Protein AF-A0A0L0M644-F1 (afdb_monomer_lite)

pLDDT: mean 84.22, std 9.42, range [43.44, 95.06]

Sequence (174 aa):
MQLNINRVFIFMMTLAATGALLSVLMNLPVPVVLAAELLPLCLYFSVLYRAGANGLSHTAIDSVYYFGFIVTILSLAGSVMRVWLFGIEKDMSGLIAQFGVGLLATGLALVFRLVLTARVESLNAKDLSEMIAEYVQRIDGIVSKVEASAASFEGLSQSLQERTRAVVESTFEE

Radius of gyration: 34.38 Å; chains: 1; bounding box: 81×25×100 Å

Secondary structure (DSSP, 8-state):
----HHHHHHHHHHHHHHHHHHHHHTT--HHHHHHHHHHHHHHHHHHHHHHGGG---HHHHHHHHHHHHHHHHHHHHHHHHHHHHH-TTT-HHHHHHHHHHHHHHHHHHHHHHHHHHHHHHHHHHHHHHHHHHHHHHHHHHHHHHHHHHHHHHHHHHHHHHHHHHHHHHHHS--

Foldseek 3Di:
DPPPLVVLLVVLLVQLLVQLVCCLVVVPDLVSNLCSNCVSLVVSLVVLVVVCVVPDDLVSLCSSLVSLQSSLVSLQVSLVSNCVPPNCVRCVVVNVSSNVSSVVSNVVSVVSSVVSVVSNVVSVVVVVVVVVVVVVVVVVVVVVVVVVVVVVVVVVVVVVVVVVVVVVVVVVVD

Structure (mmCIF, N/CA/C/O backbone):
data_AF-A0A0L0M644-F1
#
_entry.id   AF-A0A0L0M644-F1
#
loop_
_atom_site.group_PDB
_atom_site.id
_atom_site.type_symbol
_atom_site.label_atom_id
_atom_site.label_alt_id
_atom_site.label_comp_id
_atom_site.label_asym_id
_atom_site.label_entity_id
_atom_site.label_seq_id
_atom_site.pdbx_PDB_ins_code
_atom_site.Cartn_x
_atom_site.Cartn_y
_atom_site.Cartn_z
_atom_site.occupancy
_atom_site.B_iso_or_equiv
_atom_site.auth_seq_id
_atom_site.auth_comp_id
_atom_site.auth_asym_id
_atom_site.auth_atom_id
_atom_site.pdbx_PDB_model_num
ATOM 1 N N . MET A 1 1 ? -21.190 -9.530 1.998 1.00 43.44 1 MET A N 1
ATOM 2 C CA . MET A 1 1 ? -20.174 -10.297 1.243 1.00 43.44 1 MET A CA 1
ATOM 3 C C . MET A 1 1 ? -18.851 -10.143 1.979 1.00 43.44 1 MET A C 1
ATOM 5 O O . MET A 1 1 ? -18.306 -9.049 1.973 1.00 43.44 1 MET A O 1
ATOM 9 N N . GLN A 1 2 ? -18.398 -11.164 2.718 1.00 53.62 2 GLN A N 1
ATOM 10 C CA . GLN A 1 2 ? -17.113 -11.096 3.428 1.00 53.62 2 GLN A CA 1
ATOM 11 C C . GLN A 1 2 ? -15.994 -11.034 2.384 1.00 53.62 2 GLN A C 1
ATOM 13 O O . GLN A 1 2 ? -15.785 -11.982 1.626 1.00 53.62 2 GLN A O 1
ATOM 18 N N . LEU A 1 3 ? -15.339 -9.879 2.275 1.00 66.06 3 LEU A N 1
ATOM 19 C CA . LEU A 1 3 ? -14.258 -9.676 1.322 1.00 66.06 3 LEU A CA 1
ATOM 20 C C . LEU A 1 3 ? -13.064 -10.525 1.774 1.00 66.06 3 LEU A C 1
ATOM 22 O O . LEU A 1 3 ? -12.509 -10.304 2.847 1.00 66.06 3 LEU A O 1
ATOM 26 N N . ASN A 1 4 ? -12.682 -11.523 0.979 1.00 84.44 4 ASN A N 1
ATOM 27 C CA . ASN A 1 4 ? -11.540 -12.372 1.302 1.00 84.44 4 ASN A CA 1
ATOM 28 C C . ASN A 1 4 ? -10.241 -11.591 1.037 1.00 84.44 4 ASN A C 1
ATOM 30 O O . ASN A 1 4 ? -9.800 -11.492 -0.109 1.00 84.44 4 ASN A O 1
ATOM 34 N N . ILE A 1 5 ? -9.654 -11.031 2.100 1.00 84.50 5 ILE A N 1
ATOM 35 C CA . ILE A 1 5 ? -8.454 -10.180 2.044 1.00 84.50 5 ILE A CA 1
ATOM 36 C C . ILE A 1 5 ? -7.305 -10.883 1.310 1.00 84.50 5 ILE A C 1
ATOM 38 O O . ILE A 1 5 ? -6.658 -10.264 0.472 1.00 84.50 5 ILE A O 1
ATOM 42 N N . ASN A 1 6 ? -7.117 -12.189 1.527 1.00 87.25 6 ASN A N 1
ATOM 43 C CA . ASN A 1 6 ? -6.053 -12.955 0.873 1.00 87.25 6 ASN A CA 1
ATOM 44 C C . ASN A 1 6 ? -6.233 -13.002 -0.650 1.00 87.25 6 ASN A C 1
ATOM 46 O O . ASN A 1 6 ? -5.266 -12.852 -1.393 1.00 87.25 6 ASN A O 1
ATOM 50 N N . ARG A 1 7 ? -7.471 -13.167 -1.137 1.00 89.19 7 ARG A N 1
ATOM 51 C CA . ARG A 1 7 ? -7.751 -13.130 -2.583 1.00 89.19 7 ARG A CA 1
ATOM 52 C C . ARG A 1 7 ? -7.489 -11.749 -3.174 1.00 89.19 7 ARG A C 1
ATOM 54 O O . ARG A 1 7 ? -6.927 -11.663 -4.260 1.00 89.19 7 ARG A O 1
ATOM 61 N N . VAL A 1 8 ? -7.874 -10.687 -2.464 1.00 91.31 8 VAL A N 1
ATOM 62 C CA . VAL A 1 8 ? -7.634 -9.308 -2.914 1.00 91.31 8 VAL A CA 1
ATOM 63 C C . VAL A 1 8 ? -6.137 -9.004 -2.950 1.00 91.31 8 VAL A C 1
ATOM 65 O O . VAL A 1 8 ? -5.668 -8.448 -3.937 1.00 91.31 8 VAL A O 1
ATOM 68 N N . PHE A 1 9 ? -5.388 -9.412 -1.923 1.00 92.06 9 PHE A N 1
ATOM 69 C CA . PHE A 1 9 ? -3.934 -9.272 -1.873 1.00 92.06 9 PHE A CA 1
ATOM 70 C C . PHE A 1 9 ? -3.272 -9.930 -3.084 1.00 92.06 9 PHE A C 1
ATOM 72 O O . PHE A 1 9 ? -2.561 -9.259 -3.828 1.00 92.06 9 PHE A O 1
ATOM 79 N N . ILE A 1 10 ? -3.556 -11.218 -3.320 1.00 93.31 10 ILE A N 1
ATOM 80 C CA . ILE A 1 10 ? -2.962 -11.972 -4.431 1.00 93.31 10 ILE A CA 1
ATOM 81 C C . ILE A 1 10 ? -3.308 -11.311 -5.764 1.00 93.31 10 ILE A C 1
ATOM 83 O O . ILE A 1 10 ? -2.418 -11.120 -6.583 1.00 93.31 10 ILE A O 1
ATOM 87 N N . PHE A 1 11 ? -4.571 -10.927 -5.967 1.00 94.75 11 PHE A N 1
ATOM 88 C CA . PHE A 1 11 ? -5.017 -10.286 -7.203 1.00 94.75 11 PHE A CA 1
ATOM 89 C C . PHE A 1 11 ? -4.323 -8.941 -7.461 1.00 94.75 11 PHE A C 1
ATOM 91 O O . PHE A 1 11 ? -3.871 -8.677 -8.571 1.00 94.75 11 PHE A O 1
ATOM 98 N N . MET A 1 12 ? -4.215 -8.084 -6.444 1.00 94.44 12 MET A N 1
ATOM 99 C CA . MET A 1 12 ? -3.559 -6.782 -6.588 1.00 94.44 12 MET A CA 1
ATOM 100 C C . MET A 1 12 ? -2.046 -6.936 -6.783 1.00 94.44 12 MET A C 1
ATOM 102 O O . MET A 1 12 ? -1.451 -6.209 -7.575 1.00 94.44 12 MET A O 1
ATOM 106 N N . MET A 1 13 ? -1.424 -7.904 -6.106 1.00 94.00 13 MET A N 1
ATOM 107 C CA . MET A 1 13 ? 0.002 -8.199 -6.242 1.00 94.00 13 MET A CA 1
ATOM 108 C C . MET A 1 13 ? 0.328 -8.746 -7.634 1.00 94.00 13 MET A C 1
ATOM 110 O O . MET A 1 13 ? 1.291 -8.298 -8.253 1.00 94.00 13 MET A O 1
ATOM 114 N N . THR A 1 14 ? -0.471 -9.679 -8.161 1.00 94.19 14 THR A N 1
ATOM 115 C CA . THR A 1 14 ? -0.275 -10.175 -9.530 1.00 94.19 14 THR A CA 1
ATOM 116 C C . THR A 1 14 ? -0.496 -9.069 -10.550 1.00 94.19 14 THR A C 1
ATOM 118 O O . THR A 1 14 ? 0.299 -8.960 -11.479 1.00 94.19 14 THR A O 1
ATOM 121 N N . LEU A 1 15 ? -1.491 -8.199 -10.347 1.00 94.88 15 LEU A N 1
ATOM 122 C CA . LEU A 1 15 ? -1.704 -7.025 -11.192 1.00 94.88 15 LEU A CA 1
ATOM 123 C C . LEU A 1 15 ? -0.465 -6.114 -11.209 1.00 94.88 15 LEU A C 1
ATOM 125 O O . LEU A 1 15 ? 0.030 -5.801 -12.290 1.00 94.88 15 LEU A O 1
ATOM 129 N N . ALA A 1 16 ? 0.087 -5.767 -10.042 1.00 94.12 16 ALA A N 1
ATOM 130 C CA . ALA A 1 16 ? 1.315 -4.972 -9.942 1.00 94.12 16 ALA A CA 1
ATOM 131 C C . ALA A 1 16 ? 2.508 -5.655 -10.627 1.00 94.12 16 ALA A C 1
ATOM 133 O O . ALA A 1 16 ? 3.237 -5.012 -11.377 1.00 94.12 16 ALA A O 1
ATOM 134 N N . ALA A 1 17 ? 2.680 -6.966 -10.433 1.00 94.06 17 ALA A N 1
ATOM 135 C CA . ALA A 1 17 ? 3.770 -7.722 -11.045 1.00 94.06 17 ALA A CA 1
ATOM 136 C C . ALA A 1 17 ? 3.662 -7.785 -12.573 1.00 94.06 17 ALA A C 1
ATOM 138 O O . ALA A 1 17 ? 4.651 -7.583 -13.276 1.00 94.06 17 ALA A O 1
ATOM 139 N N . THR A 1 18 ? 2.457 -8.014 -13.102 1.00 93.94 18 THR A N 1
ATOM 140 C CA . THR A 1 18 ? 2.219 -7.957 -14.550 1.00 93.94 18 THR A CA 1
ATOM 141 C C . THR A 1 18 ? 2.422 -6.551 -15.107 1.00 93.94 18 THR A C 1
ATOM 143 O O . THR A 1 18 ? 2.997 -6.410 -16.184 1.00 93.94 18 THR A O 1
ATOM 146 N N . GLY A 1 19 ? 2.021 -5.520 -14.357 1.00 91.75 19 GLY A N 1
ATOM 147 C CA . GLY A 1 19 ? 2.257 -4.120 -14.693 1.00 91.75 19 GLY A CA 1
ATOM 148 C C . GLY A 1 19 ? 3.745 -3.793 -14.788 1.00 91.75 19 GLY A C 1
ATOM 149 O O . GLY A 1 19 ? 4.170 -3.260 -15.807 1.00 91.75 19 GLY A O 1
ATOM 150 N N . ALA A 1 20 ? 4.537 -4.184 -13.786 1.00 90.19 20 ALA A N 1
ATOM 151 C CA . ALA A 1 20 ? 5.991 -4.013 -13.772 1.00 90.19 20 ALA A CA 1
ATOM 152 C C . ALA A 1 20 ? 6.671 -4.734 -14.948 1.00 90.19 20 ALA A C 1
ATOM 154 O O . ALA A 1 20 ? 7.536 -4.182 -15.620 1.00 90.19 20 ALA A O 1
ATOM 155 N N . LEU A 1 21 ? 6.256 -5.967 -15.252 1.00 92.25 21 LEU A N 1
ATOM 156 C CA . LEU A 1 21 ? 6.839 -6.711 -16.367 1.00 92.25 21 LEU A CA 1
ATOM 157 C C . LEU A 1 21 ? 6.508 -6.061 -17.722 1.00 92.25 21 LEU A C 1
ATOM 159 O O . LEU A 1 21 ? 7.395 -5.880 -18.556 1.00 92.25 21 LEU A O 1
ATOM 163 N N . LEU A 1 22 ? 5.248 -5.677 -17.944 1.00 92.31 22 LEU A N 1
ATOM 164 C CA . LEU A 1 22 ? 4.828 -4.992 -19.172 1.00 92.31 22 LEU A CA 1
ATOM 165 C C . LEU A 1 22 ? 5.490 -3.620 -19.320 1.00 92.31 22 LEU A C 1
ATOM 167 O O . LEU A 1 22 ? 5.851 -3.237 -20.434 1.00 92.31 22 LEU A O 1
ATOM 171 N N . SER A 1 23 ? 5.679 -2.897 -18.213 1.00 89.44 23 SER A N 1
ATOM 172 C CA . SER A 1 23 ? 6.305 -1.574 -18.212 1.00 89.44 23 SE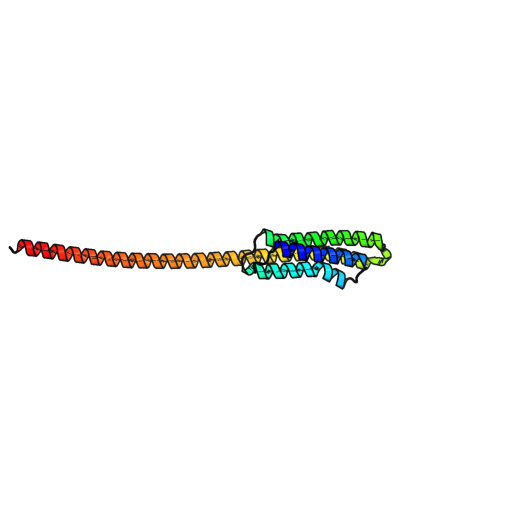R A CA 1
ATOM 173 C C . SER A 1 23 ? 7.747 -1.625 -18.718 1.00 89.44 23 SER A C 1
ATOM 175 O O . SER A 1 23 ? 8.169 -0.737 -19.465 1.00 89.44 23 SER A O 1
ATOM 177 N N . VAL A 1 24 ? 8.472 -2.693 -18.374 1.00 89.81 24 VAL A N 1
ATOM 178 C CA . VAL A 1 24 ? 9.829 -2.975 -18.848 1.00 89.81 24 VAL A CA 1
ATOM 179 C C . VAL A 1 24 ? 9.818 -3.441 -20.303 1.00 89.81 24 VAL A C 1
ATOM 181 O O . VAL A 1 24 ? 10.519 -2.858 -21.126 1.00 89.81 24 VAL A O 1
ATOM 184 N N . LEU A 1 25 ? 9.007 -4.447 -20.648 1.00 90.69 25 LEU A N 1
ATOM 185 C CA . LEU A 1 25 ? 9.005 -5.045 -21.992 1.00 90.69 25 LEU A CA 1
ATOM 186 C C . LEU A 1 25 ? 8.602 -4.057 -23.094 1.00 90.69 25 LEU A C 1
ATOM 188 O O . LEU A 1 25 ? 9.152 -4.101 -24.191 1.00 90.69 25 LEU A O 1
ATOM 192 N N . MET A 1 26 ? 7.647 -3.171 -22.811 1.00 90.88 26 MET A N 1
ATOM 193 C CA . MET A 1 26 ? 7.139 -2.198 -23.783 1.00 90.88 26 MET A CA 1
ATOM 194 C C . MET A 1 26 ? 7.854 -0.843 -23.721 1.00 90.88 26 MET A C 1
ATOM 196 O O . MET A 1 26 ? 7.481 0.061 -24.465 1.00 90.88 26 MET A O 1
ATOM 200 N N . ASN A 1 27 ? 8.845 -0.686 -22.836 1.00 87.75 27 ASN A N 1
ATOM 201 C CA . ASN A 1 27 ? 9.509 0.586 -22.549 1.00 87.75 27 ASN A CA 1
ATOM 202 C C . ASN A 1 27 ? 8.511 1.743 -22.327 1.00 87.75 27 ASN A C 1
ATOM 204 O O . ASN A 1 27 ? 8.535 2.769 -23.011 1.00 87.75 27 ASN A O 1
ATOM 208 N N . LEU A 1 28 ? 7.581 1.551 -21.388 1.00 88.06 28 LEU A N 1
ATOM 209 C CA . LEU A 1 28 ? 6.535 2.538 -21.116 1.00 88.06 28 LEU A CA 1
ATOM 210 C C . LEU A 1 28 ? 7.118 3.833 -20.518 1.00 88.06 28 LEU A C 1
ATOM 212 O O . LEU A 1 28 ? 8.131 3.783 -19.812 1.00 88.06 28 LEU A O 1
ATOM 216 N N . PRO A 1 29 ? 6.470 4.992 -20.754 1.00 89.00 29 PRO A N 1
ATOM 217 C CA . PRO A 1 29 ? 6.914 6.265 -20.201 1.00 89.00 29 PRO A CA 1
ATOM 218 C C . PRO A 1 29 ? 6.771 6.295 -18.673 1.00 89.00 29 PRO A C 1
ATOM 220 O O . PRO A 1 29 ? 5.855 5.702 -18.101 1.00 89.00 29 PRO A O 1
ATOM 223 N N . VAL A 1 30 ? 7.645 7.062 -18.017 1.00 86.38 30 VAL A N 1
ATOM 224 C CA . VAL A 1 30 ? 7.794 7.135 -16.549 1.00 86.38 30 VAL A CA 1
ATOM 225 C C . VAL A 1 30 ? 6.474 7.262 -15.765 1.00 86.38 30 VAL A C 1
ATOM 227 O O . VAL A 1 30 ? 6.293 6.503 -14.810 1.00 86.38 30 VAL A O 1
ATOM 230 N N . PRO A 1 31 ? 5.513 8.136 -16.136 1.00 87.56 31 PRO A N 1
ATOM 231 C CA . PRO A 1 31 ? 4.260 8.257 -15.385 1.00 87.56 31 PRO A CA 1
ATOM 232 C C . PRO A 1 31 ? 3.424 6.971 -15.394 1.00 87.56 31 PRO A C 1
ATOM 234 O O . PRO A 1 31 ? 2.733 6.670 -14.422 1.00 87.56 31 PRO A O 1
ATOM 237 N N . VAL A 1 32 ? 3.500 6.200 -16.482 1.00 89.81 32 VAL A N 1
ATOM 238 C CA . VAL A 1 32 ? 2.765 4.940 -16.636 1.00 89.81 32 VAL A CA 1
ATOM 239 C C . VAL A 1 32 ? 3.410 3.835 -15.805 1.00 89.81 32 VAL A C 1
ATOM 241 O O . VAL A 1 32 ? 2.685 3.070 -15.181 1.00 89.81 32 VAL A O 1
ATOM 244 N N . VAL A 1 33 ? 4.746 3.792 -15.726 1.00 88.06 33 VAL A N 1
ATOM 245 C CA . VAL A 1 33 ? 5.487 2.869 -14.843 1.00 88.06 33 VAL A CA 1
ATOM 246 C C . VAL A 1 33 ? 5.082 3.092 -13.381 1.00 88.06 33 VAL A C 1
ATOM 248 O O . VAL A 1 33 ? 4.652 2.164 -12.699 1.00 88.06 33 VAL A O 1
ATOM 251 N N . LEU A 1 34 ? 5.126 4.352 -12.929 1.00 88.06 34 LEU A N 1
ATOM 252 C CA . LEU A 1 34 ? 4.705 4.756 -11.583 1.00 88.06 34 LEU A CA 1
ATOM 253 C C . LEU A 1 34 ? 3.275 4.312 -11.276 1.00 88.06 34 LEU A C 1
ATOM 255 O O . LEU A 1 34 ? 3.019 3.721 -10.228 1.00 88.06 34 LEU A O 1
ATOM 259 N N . ALA A 1 35 ? 2.341 4.582 -12.188 1.00 90.50 35 ALA A N 1
ATOM 260 C CA . ALA A 1 35 ? 0.949 4.201 -12.005 1.00 90.50 35 ALA A CA 1
ATOM 261 C C . ALA A 1 35 ? 0.770 2.675 -11.983 1.00 90.50 35 ALA A C 1
ATOM 263 O O . ALA A 1 35 ? 0.089 2.164 -11.101 1.00 90.50 35 ALA A O 1
ATOM 264 N N . ALA A 1 36 ? 1.386 1.938 -12.908 1.00 90.88 36 ALA A N 1
ATOM 265 C CA . ALA A 1 36 ? 1.217 0.490 -13.019 1.00 90.88 36 ALA A CA 1
ATOM 266 C C . ALA A 1 36 ? 1.660 -0.263 -11.753 1.00 90.88 36 ALA A C 1
ATOM 268 O O . ALA A 1 36 ? 1.041 -1.260 -11.381 1.00 90.88 36 ALA A O 1
ATOM 269 N N . GLU A 1 37 ? 2.694 0.231 -11.072 1.00 89.12 37 GLU A N 1
ATOM 270 C CA . GLU A 1 37 ? 3.288 -0.435 -9.909 1.00 89.12 37 GLU A CA 1
ATOM 271 C C . GLU A 1 37 ? 2.738 0.079 -8.572 1.00 89.12 37 GLU A C 1
ATOM 273 O O . GLU A 1 37 ? 2.494 -0.713 -7.660 1.00 89.12 37 GLU A O 1
ATOM 278 N N . LEU A 1 38 ? 2.482 1.388 -8.446 1.00 91.62 38 LEU A N 1
ATOM 279 C CA . LEU A 1 38 ? 2.009 1.985 -7.191 1.00 91.62 38 LEU A CA 1
ATOM 280 C C . LEU A 1 38 ? 0.483 1.991 -7.056 1.00 91.62 38 LEU A C 1
ATOM 282 O O . LEU A 1 38 ? -0.029 1.911 -5.938 1.00 91.62 38 LEU A O 1
ATOM 286 N N . LEU A 1 39 ? -0.272 2.076 -8.158 1.00 94.31 39 LEU A N 1
ATOM 287 C CA . LEU A 1 39 ? -1.736 2.132 -8.096 1.00 94.31 39 LEU A CA 1
ATOM 288 C C . LEU A 1 39 ? -2.337 0.886 -7.421 1.00 94.31 39 LEU A C 1
ATOM 290 O O . LEU A 1 39 ? -3.179 1.070 -6.538 1.00 94.31 39 LEU A O 1
ATOM 294 N N . PRO A 1 40 ? -1.915 -0.359 -7.735 1.00 95.00 40 PRO A N 1
ATOM 295 C CA . PRO A 1 40 ? -2.451 -1.539 -7.057 1.00 95.00 40 PRO A CA 1
ATOM 296 C C . PRO A 1 40 ? -2.177 -1.526 -5.547 1.00 95.00 40 PRO A C 1
ATOM 298 O O . PRO A 1 40 ? -3.057 -1.897 -4.772 1.00 95.00 40 PRO A O 1
ATOM 301 N N . LEU A 1 41 ? -1.010 -1.029 -5.118 1.00 93.81 41 LEU A N 1
ATOM 302 C CA . LEU A 1 41 ? -0.669 -0.862 -3.701 1.00 93.81 41 LEU A CA 1
ATOM 303 C C . LEU A 1 41 ? -1.601 0.153 -3.016 1.00 93.81 41 LEU A C 1
ATOM 305 O O . LEU A 1 41 ? -2.150 -0.129 -1.951 1.00 93.81 41 LEU A O 1
ATOM 309 N N . CYS A 1 42 ? -1.832 1.313 -3.636 1.00 94.56 42 CYS A N 1
ATOM 310 C CA . CYS A 1 42 ? -2.733 2.346 -3.112 1.00 94.56 42 CYS A CA 1
ATOM 311 C C . CYS A 1 42 ? -4.198 1.879 -3.053 1.00 94.56 42 CYS A C 1
ATOM 313 O O . CYS A 1 42 ? -4.915 2.166 -2.087 1.00 94.56 42 CYS A O 1
ATOM 315 N N . LEU A 1 43 ? -4.654 1.136 -4.065 1.00 95.06 43 LEU A N 1
ATOM 316 C CA . LEU A 1 43 ? -5.988 0.534 -4.085 1.00 95.06 43 LEU A CA 1
ATOM 317 C C . LEU A 1 43 ? -6.123 -0.532 -2.998 1.00 95.06 43 LEU A C 1
ATOM 319 O O . LEU A 1 43 ? -7.121 -0.544 -2.277 1.00 95.06 43 LEU A O 1
ATOM 323 N N . TYR A 1 44 ? -5.107 -1.379 -2.831 1.00 94.50 44 TYR A N 1
ATOM 324 C CA . TYR A 1 44 ? -5.075 -2.381 -1.775 1.00 94.50 44 TYR A CA 1
ATOM 325 C C . TYR A 1 44 ? -5.136 -1.739 -0.383 1.00 94.50 44 TYR A C 1
ATOM 327 O O . TYR A 1 44 ? -5.986 -2.114 0.428 1.00 94.50 44 TYR A O 1
ATOM 335 N N . PHE A 1 45 ? -4.336 -0.697 -0.135 1.00 94.25 45 PHE A N 1
ATOM 336 C CA . PHE A 1 45 ? -4.422 0.096 1.092 1.00 94.25 45 PHE A CA 1
ATOM 337 C C . PHE A 1 45 ? -5.819 0.684 1.296 1.00 94.25 45 PHE A C 1
ATOM 339 O O . PHE A 1 45 ? -6.360 0.587 2.391 1.00 94.25 45 PHE A O 1
ATOM 346 N N . SER A 1 46 ? -6.446 1.236 0.256 1.00 92.81 46 SER A N 1
ATOM 347 C CA . SER A 1 46 ? -7.796 1.808 0.355 1.00 92.81 46 SER A CA 1
ATOM 348 C C . SER A 1 46 ? -8.847 0.761 0.739 1.00 92.81 46 SER A C 1
ATOM 350 O O . SER A 1 46 ? -9.752 1.045 1.528 1.00 92.81 46 SER A O 1
ATOM 352 N N . VAL A 1 47 ? -8.720 -0.464 0.216 1.00 92.38 47 VAL A N 1
ATOM 353 C CA . VAL A 1 47 ? -9.574 -1.598 0.593 1.00 92.38 47 VAL A CA 1
ATOM 354 C C . VAL A 1 47 ? -9.362 -1.969 2.059 1.00 92.38 47 VAL A C 1
ATOM 356 O O . VAL A 1 47 ? -10.345 -2.067 2.793 1.00 92.38 47 VAL A O 1
ATOM 359 N N . LEU A 1 48 ? -8.111 -2.115 2.509 1.00 90.62 48 LEU A N 1
ATOM 360 C CA . LEU A 1 48 ? -7.800 -2.411 3.913 1.00 90.62 48 LEU A CA 1
ATOM 361 C C . LEU A 1 48 ? -8.245 -1.289 4.850 1.00 90.62 48 LEU A C 1
ATOM 363 O O . LEU A 1 48 ? -8.796 -1.554 5.911 1.00 90.62 48 LEU A O 1
ATOM 367 N N . TYR A 1 49 ? -8.079 -0.034 4.443 1.00 89.69 49 TYR A N 1
ATOM 368 C CA . TYR A 1 49 ? -8.516 1.122 5.210 1.00 89.69 49 TYR A CA 1
ATOM 369 C C . TYR A 1 49 ? -10.037 1.107 5.383 1.00 89.69 49 TYR A C 1
ATOM 371 O O . TYR A 1 49 ? -10.538 1.324 6.481 1.00 89.69 49 TYR A O 1
ATOM 379 N N . ARG A 1 50 ? -10.814 0.794 4.343 1.00 87.00 50 ARG A N 1
ATOM 380 C CA . ARG A 1 50 ? -12.274 0.648 4.486 1.00 87.00 50 ARG A CA 1
ATOM 381 C C . ARG A 1 50 ? -12.654 -0.565 5.335 1.00 87.00 50 ARG A C 1
ATOM 383 O O . ARG A 1 50 ? -13.537 -0.452 6.177 1.00 87.00 50 ARG A O 1
ATOM 390 N N . ALA A 1 51 ? -11.970 -1.692 5.148 1.00 84.06 51 ALA A N 1
ATOM 391 C CA . ALA A 1 51 ? -12.214 -2.915 5.909 1.00 84.06 51 ALA A CA 1
ATOM 392 C C . ALA A 1 51 ? -11.843 -2.780 7.397 1.00 84.06 51 ALA A C 1
ATOM 394 O O . ALA A 1 51 ? -12.487 -3.399 8.239 1.00 84.06 51 ALA A O 1
ATOM 395 N N . GLY A 1 52 ? -10.866 -1.932 7.730 1.00 73.38 52 GLY A N 1
ATOM 396 C CA . GLY A 1 52 ? -10.373 -1.721 9.093 1.00 73.38 52 GLY A CA 1
ATOM 397 C C . GLY A 1 52 ? -11.396 -1.131 10.053 1.00 73.38 52 GLY A C 1
ATOM 398 O O . GLY A 1 52 ? -11.191 -1.216 11.255 1.00 73.38 52 GLY A O 1
ATOM 399 N N . ALA A 1 53 ? -12.516 -0.597 9.553 1.00 63.94 53 ALA A N 1
ATOM 400 C CA . ALA A 1 53 ? -13.653 -0.214 10.389 1.00 63.94 53 ALA A CA 1
ATOM 401 C C . ALA A 1 53 ? -14.298 -1.407 11.123 1.00 63.94 53 ALA A C 1
ATOM 403 O O . ALA A 1 53 ? -14.941 -1.197 12.140 1.00 63.94 53 ALA A O 1
ATOM 404 N N . ASN A 1 54 ? -14.112 -2.636 10.630 1.00 67.94 54 ASN A N 1
ATOM 405 C CA . ASN A 1 54 ? -14.708 -3.851 11.197 1.00 67.94 54 ASN A CA 1
ATOM 406 C C . ASN A 1 54 ? -13.695 -4.707 11.984 1.00 67.94 54 ASN A C 1
ATOM 408 O O . ASN A 1 54 ? -13.944 -5.891 12.203 1.00 67.94 54 ASN A O 1
ATOM 412 N N . GLY A 1 55 ? -12.539 -4.139 12.347 1.00 70.69 55 GLY A N 1
ATOM 413 C CA . GLY A 1 55 ? -11.417 -4.869 12.941 1.00 70.69 55 GLY A CA 1
ATOM 414 C C . GLY A 1 55 ? -10.561 -5.572 11.882 1.00 70.69 55 GLY A C 1
ATOM 415 O O . GLY A 1 55 ? -11.029 -6.429 11.131 1.00 70.69 55 GLY A O 1
ATOM 416 N N . LEU A 1 56 ? -9.282 -5.201 11.799 1.00 82.31 56 LEU A N 1
ATOM 417 C CA . LEU A 1 56 ? -8.304 -5.833 10.908 1.00 82.31 56 LEU A CA 1
ATOM 418 C C . LEU A 1 56 ? -7.360 -6.720 11.728 1.00 82.31 56 LEU A C 1
ATOM 420 O O . LEU A 1 56 ? -6.912 -6.315 12.797 1.00 82.31 56 LEU A O 1
ATOM 424 N N . SER A 1 57 ? -7.002 -7.900 11.217 1.00 85.50 57 SER A N 1
ATOM 425 C CA . SER A 1 57 ? -5.959 -8.712 11.853 1.00 85.50 57 SER A CA 1
ATOM 426 C C . SER A 1 57 ? -4.574 -8.091 11.646 1.00 85.50 57 SER A C 1
ATOM 428 O O . SER A 1 57 ? -4.313 -7.474 10.610 1.00 85.50 57 SER A O 1
ATOM 430 N N . HIS A 1 58 ? -3.648 -8.315 12.585 1.00 85.44 58 HIS A N 1
ATOM 431 C CA . HIS A 1 58 ? -2.253 -7.872 12.442 1.00 85.44 58 HIS A CA 1
ATOM 432 C C . HIS A 1 58 ? -1.609 -8.388 11.144 1.00 85.44 58 HIS A C 1
ATOM 434 O O . HIS A 1 58 ? -0.941 -7.636 10.441 1.00 85.44 58 HIS A O 1
ATOM 440 N N . THR A 1 59 ? -1.904 -9.632 10.751 1.00 87.56 59 THR A N 1
ATOM 441 C CA . THR A 1 59 ? -1.435 -10.212 9.483 1.00 87.56 59 THR A CA 1
ATOM 442 C C . THR A 1 59 ? -1.939 -9.441 8.261 1.00 87.56 59 THR A C 1
ATOM 444 O O . THR A 1 59 ? -1.195 -9.253 7.300 1.00 87.56 59 THR A O 1
ATOM 447 N N . ALA A 1 60 ? -3.188 -8.964 8.279 1.00 88.75 60 ALA A N 1
ATOM 448 C CA . ALA A 1 60 ? -3.728 -8.154 7.190 1.00 88.75 60 ALA A CA 1
ATOM 449 C C . ALA A 1 60 ? -3.048 -6.778 7.118 1.00 88.75 60 ALA A C 1
ATOM 451 O O . ALA A 1 60 ? -2.779 -6.294 6.021 1.00 88.75 60 ALA A O 1
ATOM 452 N N . ILE A 1 61 ? -2.709 -6.172 8.256 1.00 89.12 61 ILE A N 1
ATOM 453 C CA . ILE A 1 61 ? -1.962 -4.907 8.296 1.00 89.12 61 ILE A CA 1
ATOM 454 C C . ILE A 1 61 ? -0.551 -5.099 7.720 1.00 89.12 61 ILE A C 1
ATOM 456 O O . ILE A 1 61 ? -0.134 -4.361 6.826 1.00 89.12 61 ILE A O 1
ATOM 460 N N . ASP A 1 62 ? 0.155 -6.138 8.167 1.00 91.25 62 ASP A N 1
ATOM 461 C CA . ASP A 1 62 ? 1.518 -6.442 7.721 1.00 91.25 62 ASP A CA 1
ATOM 462 C C . ASP A 1 62 ? 1.582 -6.830 6.239 1.00 91.25 62 ASP A C 1
ATOM 464 O O . ASP A 1 62 ? 2.581 -6.566 5.567 1.00 91.25 62 ASP A O 1
ATOM 468 N N . SER A 1 63 ? 0.497 -7.374 5.682 1.00 93.44 63 SER A N 1
ATOM 469 C CA . SER A 1 63 ? 0.417 -7.691 4.253 1.00 93.44 63 SER A CA 1
ATOM 470 C C . SER A 1 63 ? 0.656 -6.477 3.347 1.00 93.44 63 SER A C 1
ATOM 472 O O . SER A 1 63 ? 1.239 -6.634 2.277 1.00 93.44 63 SER A O 1
ATOM 474 N N . VAL A 1 64 ? 0.283 -5.258 3.768 1.00 93.94 64 VAL A N 1
ATOM 475 C CA . VAL A 1 64 ? 0.525 -4.036 2.977 1.00 93.94 64 VAL A CA 1
ATOM 476 C C . VAL A 1 64 ? 2.023 -3.731 2.876 1.00 93.94 64 VAL A C 1
ATOM 478 O O . VAL A 1 64 ? 2.499 -3.293 1.832 1.00 93.94 64 VAL A O 1
ATOM 481 N N . TYR A 1 65 ? 2.774 -4.020 3.942 1.00 92.25 65 TYR A N 1
ATOM 482 C CA . TYR A 1 65 ? 4.224 -3.866 3.979 1.00 92.25 65 TYR A CA 1
ATOM 483 C C . TYR A 1 65 ? 4.911 -4.887 3.073 1.00 92.25 65 TYR A C 1
ATOM 485 O O . TYR A 1 65 ? 5.750 -4.513 2.251 1.00 92.25 65 TYR A O 1
ATOM 493 N N . TYR A 1 66 ? 4.502 -6.156 3.161 1.00 93.50 66 TYR A N 1
ATOM 494 C CA . TYR A 1 66 ? 5.017 -7.197 2.273 1.00 93.50 66 TYR A CA 1
ATOM 495 C C . TYR A 1 66 ? 4.715 -6.899 0.803 1.00 93.50 66 TYR A C 1
ATOM 497 O O . TYR A 1 66 ? 5.572 -7.130 -0.046 1.00 93.50 66 TYR A O 1
ATOM 505 N N . PHE A 1 67 ? 3.548 -6.323 0.502 1.00 94.88 67 PHE A N 1
ATOM 506 C CA . PHE A 1 67 ? 3.219 -5.865 -0.846 1.00 94.88 67 PHE A CA 1
ATOM 507 C C . PHE A 1 67 ? 4.260 -4.864 -1.354 1.00 94.88 67 PHE A C 1
ATOM 509 O O . PHE A 1 67 ? 4.861 -5.085 -2.405 1.00 94.88 67 PHE A O 1
ATOM 516 N N . GLY A 1 68 ? 4.486 -3.771 -0.617 1.00 90.94 68 GLY A N 1
ATOM 517 C CA . GLY A 1 68 ? 5.438 -2.738 -1.026 1.00 90.94 68 GLY A CA 1
ATOM 518 C C . GLY A 1 68 ? 6.844 -3.290 -1.214 1.00 90.94 68 GLY A C 1
ATOM 519 O O . GLY A 1 68 ? 7.492 -2.978 -2.204 1.00 90.94 68 GLY A O 1
ATOM 520 N N . PHE A 1 69 ? 7.282 -4.178 -0.320 1.00 92.19 69 PHE A N 1
ATOM 521 C CA . PHE A 1 69 ? 8.576 -4.846 -0.435 1.00 92.19 69 PHE A CA 1
ATOM 522 C C . PHE A 1 69 ? 8.705 -5.692 -1.713 1.00 92.19 69 PHE A C 1
ATOM 524 O O . PHE A 1 69 ? 9.732 -5.639 -2.389 1.00 92.19 69 PHE A O 1
ATOM 531 N N . ILE A 1 70 ? 7.661 -6.439 -2.083 1.00 94.50 70 ILE A N 1
ATOM 532 C CA . ILE A 1 70 ? 7.640 -7.221 -3.327 1.00 94.50 70 ILE A CA 1
ATOM 533 C C . ILE A 1 70 ? 7.723 -6.299 -4.546 1.00 94.50 70 ILE A C 1
ATOM 535 O O . ILE A 1 70 ? 8.517 -6.568 -5.446 1.00 94.50 70 ILE A O 1
ATOM 539 N N . VAL A 1 71 ? 6.963 -5.198 -4.568 1.00 91.75 71 VAL A N 1
ATOM 540 C CA . VAL A 1 71 ? 7.039 -4.203 -5.654 1.00 91.75 71 VAL A CA 1
ATOM 541 C C . VAL A 1 71 ? 8.460 -3.658 -5.788 1.00 91.75 71 VAL A C 1
ATOM 543 O O . VAL A 1 71 ? 8.971 -3.549 -6.894 1.00 91.75 71 VAL A O 1
ATOM 546 N N . THR A 1 72 ? 9.156 -3.409 -4.683 1.00 93.62 72 THR A N 1
ATOM 547 C CA . THR A 1 72 ? 10.556 -2.960 -4.697 1.00 93.62 72 THR A CA 1
ATOM 548 C C . THR A 1 72 ? 11.500 -3.976 -5.312 1.00 93.62 72 THR A C 1
ATOM 550 O O . THR A 1 72 ? 12.338 -3.606 -6.133 1.00 93.62 72 THR A O 1
ATOM 553 N N . ILE A 1 73 ? 11.364 -5.254 -4.950 1.00 93.38 73 ILE A N 1
ATOM 554 C CA . ILE A 1 73 ? 12.159 -6.334 -5.548 1.00 93.38 73 ILE A CA 1
ATOM 555 C C . ILE A 1 73 ? 11.894 -6.414 -7.052 1.00 93.38 73 ILE A C 1
ATOM 557 O O . ILE A 1 73 ? 12.838 -6.487 -7.838 1.00 93.38 73 ILE A O 1
ATOM 561 N N . LEU A 1 74 ? 10.623 -6.371 -7.454 1.00 92.81 74 LEU A N 1
ATOM 562 C CA . LEU A 1 74 ? 10.230 -6.395 -8.860 1.00 92.81 74 LEU A CA 1
ATOM 563 C C . LEU A 1 74 ? 10.788 -5.193 -9.613 1.00 92.81 74 LEU A C 1
ATOM 565 O O . LEU A 1 74 ? 11.287 -5.353 -10.721 1.00 92.81 74 LEU A O 1
ATOM 569 N N . SER A 1 75 ? 10.776 -4.018 -8.992 1.00 89.56 75 SER A N 1
ATOM 570 C CA . SER A 1 75 ? 11.297 -2.814 -9.610 1.00 89.56 75 SER A CA 1
ATOM 571 C C . SER A 1 75 ? 12.817 -2.863 -9.772 1.00 89.56 75 SER A C 1
ATOM 573 O O . SER A 1 75 ? 13.340 -2.564 -10.840 1.00 89.56 75 SER A O 1
ATOM 575 N N . LEU A 1 76 ? 13.551 -3.342 -8.763 1.00 88.25 76 LEU A N 1
ATOM 576 C CA . LEU A 1 76 ? 14.995 -3.579 -8.873 1.00 88.25 76 LEU A CA 1
ATOM 577 C C . LEU A 1 76 ? 15.320 -4.590 -9.982 1.00 88.25 76 LEU A C 1
ATOM 579 O O . LEU A 1 76 ? 16.222 -4.352 -10.787 1.00 88.25 76 LEU A O 1
ATOM 583 N N . ALA A 1 77 ? 14.564 -5.688 -10.064 1.00 91.06 77 ALA A N 1
ATOM 584 C CA . ALA A 1 77 ? 14.694 -6.660 -11.147 1.00 91.06 77 ALA A CA 1
ATOM 585 C C . ALA A 1 77 ? 14.378 -6.031 -12.517 1.00 91.06 77 ALA A C 1
ATOM 587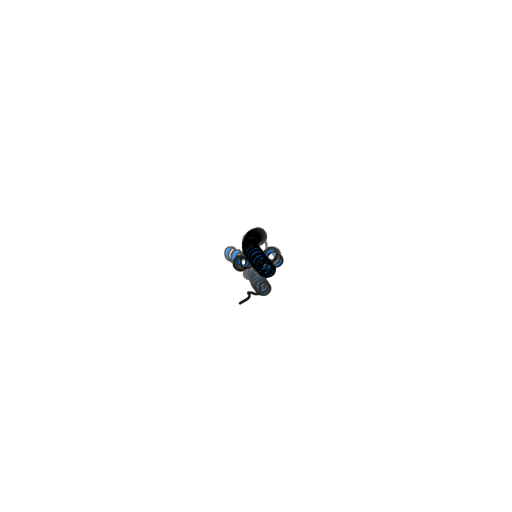 O O . ALA A 1 77 ? 15.098 -6.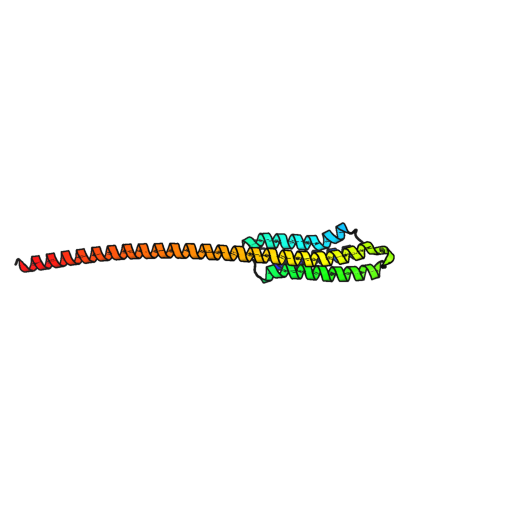272 -13.487 1.00 91.06 77 ALA A O 1
ATOM 588 N N . GLY A 1 78 ? 13.358 -5.174 -12.586 1.00 89.62 78 GLY A N 1
ATOM 589 C CA . GLY A 1 78 ? 12.995 -4.402 -13.770 1.00 89.62 78 GLY A CA 1
ATOM 590 C C . GLY A 1 78 ? 14.104 -3.451 -14.220 1.00 89.62 78 GLY A C 1
ATOM 591 O O . GLY A 1 78 ? 14.403 -3.390 -15.411 1.00 89.62 78 GLY A O 1
ATOM 592 N N . SER A 1 79 ? 14.784 -2.778 -13.287 1.00 88.50 79 SER A N 1
ATOM 593 C CA . SER A 1 79 ? 15.938 -1.921 -13.589 1.00 88.50 79 SER A CA 1
ATOM 594 C C . SER A 1 79 ? 17.067 -2.720 -14.236 1.00 88.50 79 SER A C 1
ATOM 596 O O . SER A 1 79 ? 17.620 -2.297 -15.250 1.00 88.50 79 SER A O 1
ATOM 598 N N . VAL A 1 80 ? 17.380 -3.902 -13.694 1.00 90.75 80 VAL A N 1
ATOM 599 C CA . VAL A 1 80 ? 18.389 -4.806 -14.272 1.00 90.75 80 VAL A CA 1
ATOM 600 C C . VAL A 1 80 ? 17.961 -5.291 -15.662 1.00 90.75 80 VAL A C 1
ATOM 602 O O . VAL A 1 80 ? 18.775 -5.292 -16.585 1.00 90.75 80 VAL A O 1
ATOM 605 N N . MET A 1 81 ? 16.686 -5.645 -15.851 1.00 90.56 81 MET A N 1
ATOM 606 C CA . MET A 1 81 ? 16.169 -6.047 -17.163 1.00 90.56 81 MET A CA 1
ATOM 607 C C . MET A 1 81 ? 16.227 -4.919 -18.197 1.00 90.56 81 MET A C 1
ATOM 609 O O . MET A 1 81 ? 16.609 -5.175 -19.336 1.00 90.56 81 MET A O 1
ATOM 613 N N . ARG A 1 82 ? 15.896 -3.675 -17.830 1.00 88.69 82 ARG A N 1
ATOM 614 C CA . ARG A 1 82 ? 16.001 -2.518 -18.739 1.00 88.69 82 ARG A CA 1
ATOM 615 C C . ARG A 1 82 ? 17.435 -2.304 -19.211 1.00 88.69 82 ARG A C 1
ATOM 617 O O . ARG A 1 82 ? 17.659 -2.126 -20.407 1.00 88.69 82 ARG A O 1
ATOM 624 N N . VAL A 1 83 ? 18.409 -2.407 -18.302 1.00 89.19 83 VAL A N 1
ATOM 625 C CA . VAL A 1 83 ? 19.839 -2.365 -18.654 1.00 89.19 83 VAL A CA 1
ATOM 626 C C . VAL A 1 83 ? 20.190 -3.457 -19.657 1.00 89.19 83 VAL A C 1
ATOM 628 O O . VAL A 1 83 ? 20.871 -3.181 -20.642 1.00 89.19 83 VAL A O 1
ATOM 631 N N . TRP A 1 84 ? 19.710 -4.678 -19.422 1.00 90.75 84 TRP A N 1
ATOM 632 C CA . TRP A 1 84 ? 19.983 -5.822 -20.287 1.00 90.75 84 TRP A CA 1
ATOM 633 C C . TRP A 1 84 ? 19.348 -5.691 -21.684 1.00 90.75 84 TRP A C 1
ATOM 635 O O . TRP A 1 84 ? 19.987 -6.042 -22.671 1.00 90.75 84 TRP A O 1
ATOM 645 N N . LEU A 1 85 ? 18.125 -5.157 -21.783 1.00 90.00 85 LEU A N 1
ATOM 646 C CA . LEU A 1 85 ? 17.375 -5.043 -23.043 1.00 90.00 85 LEU A CA 1
ATOM 647 C C . LEU A 1 85 ? 17.754 -3.818 -23.885 1.00 90.00 85 LEU A C 1
ATOM 649 O O . LEU A 1 85 ? 17.842 -3.919 -25.108 1.00 90.00 85 LEU A O 1
ATOM 653 N N . PHE A 1 86 ? 17.937 -2.657 -23.254 1.00 88.50 86 PHE A N 1
ATOM 654 C CA . PHE A 1 86 ? 18.048 -1.373 -23.958 1.00 88.50 86 PHE A CA 1
ATOM 655 C C . PHE A 1 86 ? 19.430 -0.723 -23.833 1.00 88.50 86 PHE A C 1
ATOM 657 O O . PHE A 1 86 ? 19.783 0.129 -24.653 1.00 88.50 86 PHE A O 1
ATOM 664 N N . GLY A 1 87 ? 20.234 -1.149 -22.855 1.00 85.88 87 GLY A N 1
ATOM 665 C CA . GLY A 1 87 ? 21.514 -0.531 -22.520 1.00 85.88 87 GLY A CA 1
ATOM 666 C C . GLY A 1 87 ? 21.363 0.762 -21.708 1.00 85.88 87 GLY A C 1
ATOM 667 O O . GLY A 1 87 ? 20.389 1.502 -21.834 1.00 85.88 87 GLY A O 1
ATOM 668 N N . ILE A 1 88 ? 22.363 1.052 -20.870 1.00 81.12 88 ILE A N 1
ATOM 669 C CA . ILE A 1 88 ? 22.332 2.160 -19.894 1.00 81.12 88 ILE A CA 1
ATOM 670 C C . ILE A 1 88 ? 22.226 3.536 -20.570 1.00 81.12 88 ILE A C 1
ATOM 672 O O . ILE A 1 88 ? 21.506 4.407 -20.090 1.00 81.12 88 ILE A O 1
ATOM 676 N N . GLU A 1 89 ? 22.918 3.740 -21.692 1.00 82.19 89 GLU A N 1
ATOM 677 C CA . GLU A 1 89 ? 22.981 5.050 -22.356 1.00 82.19 89 GLU A CA 1
ATOM 678 C C . GLU A 1 89 ? 21.654 5.464 -23.001 1.00 82.19 89 GLU A C 1
ATOM 680 O O . GLU A 1 89 ? 21.354 6.653 -23.091 1.00 82.19 89 GLU A O 1
ATOM 685 N N . LYS A 1 90 ? 20.845 4.492 -23.439 1.00 81.31 90 LYS A N 1
ATOM 686 C CA . LYS A 1 90 ? 19.599 4.752 -24.173 1.00 81.31 90 LYS A CA 1
ATOM 687 C C . LYS A 1 90 ? 18.380 4.902 -23.269 1.00 81.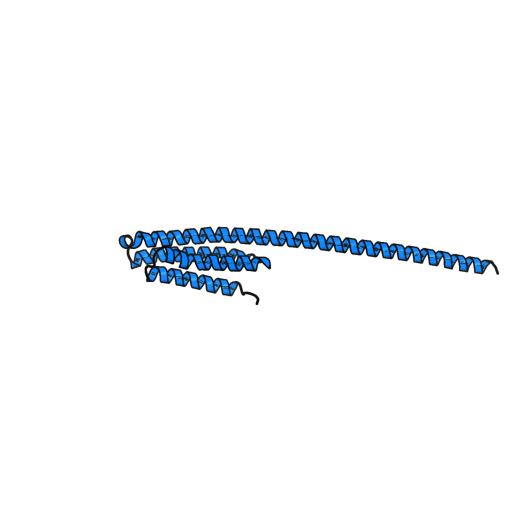31 90 LYS A C 1
ATOM 689 O O . LYS A 1 90 ? 17.407 5.517 -23.691 1.00 81.31 90 LYS A O 1
ATOM 694 N N . ASP A 1 91 ? 18.426 4.358 -22.051 1.00 82.25 91 ASP A N 1
ATOM 695 C CA . ASP A 1 91 ? 17.265 4.286 -21.152 1.00 82.25 91 ASP A CA 1
ATOM 696 C C . ASP A 1 91 ? 17.591 4.661 -19.693 1.00 82.25 91 ASP A C 1
ATOM 698 O O . ASP A 1 91 ? 17.026 4.138 -18.731 1.00 82.25 91 ASP A O 1
ATOM 702 N N . MET A 1 92 ? 18.509 5.613 -19.502 1.00 83.56 92 MET A N 1
ATOM 703 C CA . MET A 1 92 ? 18.875 6.099 -18.166 1.00 83.56 92 MET A CA 1
ATOM 704 C C . MET A 1 92 ? 17.661 6.642 -17.391 1.00 83.56 92 MET A C 1
ATOM 706 O O . MET A 1 92 ? 17.527 6.416 -16.189 1.00 83.56 92 MET A O 1
ATOM 710 N N . SER A 1 93 ? 16.747 7.342 -18.073 1.00 82.56 93 SER A N 1
ATOM 711 C CA . SER A 1 93 ? 15.540 7.888 -17.440 1.00 82.56 93 SER A CA 1
ATOM 712 C C . SER A 1 93 ? 14.591 6.788 -16.957 1.00 82.56 93 SER A C 1
ATOM 714 O O . SER A 1 93 ? 14.093 6.881 -15.834 1.00 82.56 93 SER A O 1
ATOM 716 N N . GLY A 1 94 ? 14.382 5.735 -17.756 1.00 80.88 94 GLY A N 1
ATOM 717 C CA . GLY A 1 94 ? 13.575 4.581 -17.370 1.00 80.88 94 GLY A CA 1
ATOM 718 C C . GLY A 1 94 ? 14.181 3.815 -16.198 1.00 80.88 94 GLY A C 1
ATOM 719 O O . GLY A 1 94 ? 13.466 3.453 -15.268 1.00 80.88 94 GLY A O 1
ATOM 720 N N . LEU A 1 95 ? 15.506 3.658 -16.178 1.00 85.06 95 LEU A N 1
ATOM 721 C CA . LEU A 1 95 ? 16.240 3.042 -15.070 1.00 85.06 95 LEU A CA 1
ATOM 722 C C . LEU A 1 95 ? 16.067 3.814 -13.756 1.00 85.06 95 LEU A C 1
ATOM 724 O O . LEU A 1 95 ? 15.717 3.222 -12.733 1.00 85.06 95 LEU A O 1
ATOM 728 N N . ILE A 1 96 ? 16.287 5.133 -13.775 1.00 83.12 96 ILE A N 1
ATOM 729 C CA . ILE A 1 96 ? 16.129 5.991 -12.589 1.00 83.12 96 ILE A CA 1
ATOM 730 C C . ILE A 1 96 ? 14.679 5.962 -12.102 1.00 83.12 96 ILE A C 1
ATOM 732 O O . ILE A 1 96 ? 14.437 5.871 -10.898 1.00 83.12 96 ILE A O 1
ATOM 736 N N . ALA A 1 97 ? 13.716 6.009 -13.024 1.00 81.62 97 ALA A N 1
ATOM 737 C CA . ALA A 1 97 ? 12.301 5.929 -12.693 1.00 81.62 97 ALA A CA 1
ATOM 738 C C . ALA A 1 97 ? 11.952 4.608 -12.003 1.00 81.62 97 ALA A C 1
ATOM 740 O O . ALA A 1 97 ? 11.359 4.629 -10.930 1.00 81.62 97 ALA A O 1
ATOM 741 N N . GLN A 1 98 ? 12.368 3.479 -12.573 1.00 83.88 98 GLN A N 1
ATOM 742 C CA . GLN A 1 98 ? 12.137 2.148 -12.019 1.00 83.88 98 GLN A CA 1
ATOM 743 C C . GLN A 1 98 ? 12.744 2.036 -10.607 1.00 83.88 98 GLN A C 1
ATOM 745 O O . GLN A 1 98 ? 12.066 1.708 -9.632 1.00 83.88 98 GLN A O 1
ATOM 750 N N . PHE A 1 99 ? 13.999 2.451 -10.436 1.00 83.81 99 PHE A N 1
ATOM 751 C CA . PHE A 1 99 ? 14.623 2.494 -9.115 1.00 83.81 99 PHE A CA 1
ATOM 752 C C . PHE A 1 99 ? 13.839 3.369 -8.116 1.00 83.81 99 PHE A C 1
ATOM 754 O O . PHE A 1 99 ? 13.563 2.942 -6.992 1.00 83.81 99 PHE A O 1
ATOM 761 N N . GLY A 1 100 ? 13.412 4.562 -8.540 1.00 82.62 100 GLY A N 1
ATOM 762 C CA . GLY A 1 100 ? 12.603 5.474 -7.732 1.00 82.62 100 GLY A CA 1
ATOM 763 C C . GLY A 1 100 ? 11.244 4.893 -7.333 1.00 82.62 100 GLY A C 1
ATOM 764 O O . GLY A 1 100 ? 10.829 5.049 -6.185 1.00 82.62 100 GLY A O 1
ATOM 765 N N . VAL A 1 101 ? 10.576 4.167 -8.233 1.00 86.88 101 VAL A N 1
ATOM 766 C CA . VAL A 1 101 ? 9.302 3.483 -7.956 1.00 86.88 101 VAL A CA 1
ATOM 767 C C . VAL A 1 101 ? 9.456 2.476 -6.819 1.00 86.88 101 VAL A C 1
ATOM 769 O O . VAL A 1 101 ? 8.624 2.461 -5.916 1.00 86.88 101 VAL A O 1
ATOM 772 N N . GLY A 1 102 ? 10.543 1.699 -6.794 1.00 84.38 102 GLY A N 1
ATOM 773 C CA . GLY A 1 102 ? 10.799 0.750 -5.705 1.00 84.38 102 GLY A CA 1
ATOM 774 C C . GLY A 1 102 ? 11.005 1.439 -4.349 1.00 84.38 102 GLY A C 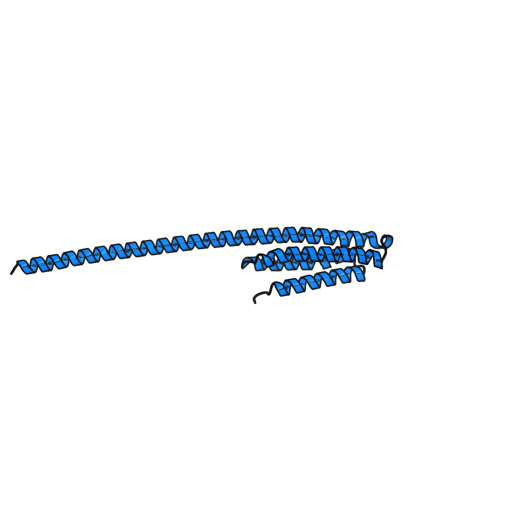1
ATOM 775 O O . GLY A 1 102 ? 10.454 1.019 -3.326 1.00 84.38 102 GLY A O 1
ATOM 776 N N . LEU A 1 103 ? 11.743 2.553 -4.321 1.00 87.19 103 LEU A N 1
ATOM 777 C CA . LEU A 1 103 ? 11.911 3.342 -3.095 1.00 87.19 103 LEU A CA 1
ATOM 778 C C . LEU A 1 103 ? 10.573 3.902 -2.595 1.00 87.19 103 LEU A C 1
ATOM 780 O O . LEU A 1 103 ? 10.256 3.783 -1.408 1.00 87.19 103 LEU A O 1
ATOM 784 N N . LEU A 1 104 ? 9.764 4.456 -3.501 1.00 88.81 104 LEU A N 1
ATOM 785 C CA . LEU A 1 104 ? 8.440 4.982 -3.176 1.00 88.81 104 LEU A CA 1
ATOM 786 C C . LEU A 1 104 ? 7.486 3.885 -2.701 1.00 88.81 104 LEU A C 1
ATOM 788 O O . LEU A 1 104 ? 6.782 4.098 -1.718 1.00 88.81 104 LEU A O 1
ATOM 792 N N . ALA A 1 105 ? 7.485 2.713 -3.337 1.00 90.25 105 ALA A N 1
ATOM 793 C CA . ALA A 1 105 ? 6.638 1.588 -2.951 1.00 90.25 105 ALA A CA 1
ATOM 794 C C . ALA A 1 105 ? 6.912 1.149 -1.507 1.00 90.25 105 ALA A C 1
ATOM 796 O O . ALA A 1 105 ? 5.981 1.021 -0.710 1.00 90.25 105 ALA A O 1
ATOM 797 N N . THR A 1 106 ? 8.187 0.989 -1.141 1.00 91.56 106 THR A N 1
ATOM 798 C CA . THR A 1 106 ? 8.569 0.621 0.233 1.00 91.56 106 THR A CA 1
ATOM 799 C C . THR A 1 106 ? 8.202 1.714 1.231 1.00 91.56 106 THR A C 1
ATOM 801 O O . THR A 1 106 ? 7.632 1.426 2.284 1.00 91.56 106 THR A O 1
ATOM 804 N N . GLY A 1 107 ? 8.515 2.973 0.906 1.00 83.88 107 GLY A N 1
ATOM 805 C CA . GLY A 1 107 ? 8.226 4.116 1.771 1.00 83.88 107 GLY A CA 1
ATOM 806 C C . GLY A 1 107 ? 6.728 4.275 2.029 1.00 83.88 107 GLY A C 1
ATOM 807 O O . GLY A 1 107 ? 6.305 4.370 3.181 1.00 83.88 107 GLY A O 1
ATOM 808 N N . LEU A 1 108 ? 5.912 4.221 0.973 1.00 91.19 108 LEU A N 1
ATOM 809 C CA . LEU A 1 108 ? 4.454 4.275 1.077 1.00 91.19 108 LEU A CA 1
ATOM 810 C C . LEU A 1 108 ? 3.902 3.093 1.865 1.00 91.19 108 LEU A C 1
ATOM 812 O O . LEU A 1 108 ? 3.056 3.290 2.729 1.00 91.19 108 LEU A O 1
ATOM 816 N N . ALA A 1 109 ? 4.393 1.879 1.626 1.00 89.88 109 ALA A N 1
ATOM 817 C CA . ALA A 1 109 ? 3.919 0.699 2.336 1.00 89.88 109 ALA A CA 1
ATOM 818 C C . ALA A 1 109 ? 4.199 0.755 3.846 1.00 89.88 109 ALA A C 1
ATOM 820 O O . ALA A 1 109 ? 3.350 0.347 4.639 1.00 89.88 109 ALA A O 1
ATOM 821 N N . LEU A 1 110 ? 5.343 1.309 4.263 1.00 90.38 110 LEU A N 1
ATOM 822 C CA . LEU A 1 110 ? 5.634 1.562 5.679 1.00 90.38 110 LEU A CA 1
ATOM 823 C C . LEU A 1 110 ? 4.668 2.583 6.286 1.00 90.38 110 LEU A C 1
ATOM 825 O O . LEU A 1 110 ? 4.129 2.344 7.367 1.00 90.38 110 LEU A O 1
ATOM 829 N N . VAL A 1 111 ? 4.405 3.687 5.581 1.00 91.44 111 VAL A N 1
ATOM 830 C CA . VAL A 1 111 ? 3.431 4.698 6.022 1.00 91.44 111 VAL A CA 1
ATOM 831 C C . VAL A 1 111 ? 2.030 4.092 6.116 1.00 91.44 111 VAL A C 1
ATOM 833 O O . VAL A 1 111 ? 1.352 4.261 7.123 1.00 91.44 111 VAL A O 1
ATOM 836 N N . PHE A 1 112 ? 1.605 3.334 5.108 1.00 92.94 112 PHE A N 1
ATOM 837 C CA . PHE A 1 112 ? 0.313 2.651 5.079 1.00 92.94 112 PHE A CA 1
ATOM 838 C C . PHE A 1 112 ? 0.158 1.661 6.228 1.00 92.94 112 PHE A C 1
ATOM 840 O O . PHE A 1 112 ? -0.885 1.657 6.882 1.00 92.94 112 PHE A O 1
ATOM 847 N N . ARG A 1 113 ? 1.197 0.867 6.517 1.00 92.50 113 ARG A N 1
ATOM 848 C CA . ARG A 1 113 ? 1.226 -0.034 7.673 1.00 92.50 113 ARG A CA 1
ATOM 849 C C . ARG A 1 113 ? 1.031 0.752 8.967 1.00 92.50 113 ARG A C 1
ATOM 851 O O . ARG A 1 113 ? 0.143 0.414 9.738 1.00 92.50 113 ARG A O 1
ATOM 858 N N . LEU A 1 114 ? 1.800 1.823 9.170 1.00 90.69 114 LEU A N 1
ATOM 859 C CA . LEU A 1 114 ? 1.717 2.660 10.370 1.00 90.69 114 LEU A CA 1
ATOM 860 C C . LEU A 1 114 ? 0.324 3.282 10.538 1.00 90.69 114 LEU A C 1
ATOM 862 O O . LEU A 1 114 ? -0.240 3.235 11.628 1.00 90.69 114 LEU A O 1
ATOM 866 N N . VAL A 1 115 ? -0.262 3.804 9.458 1.00 92.25 115 VAL A N 1
ATOM 867 C CA . VAL A 1 115 ? -1.615 4.383 9.463 1.00 92.25 115 VAL A CA 1
ATOM 868 C C . VAL A 1 115 ? -2.678 3.331 9.791 1.00 92.25 115 VAL A C 1
ATOM 870 O O . VAL A 1 115 ? -3.592 3.610 10.567 1.00 92.25 115 VAL A O 1
ATOM 873 N N . LEU A 1 116 ? -2.580 2.124 9.223 1.00 90.06 116 LEU A N 1
ATOM 874 C CA . LEU A 1 116 ? -3.507 1.029 9.525 1.00 90.06 116 LEU A CA 1
ATOM 875 C C . LEU A 1 116 ? -3.374 0.562 10.977 1.00 90.06 116 LEU A C 1
ATOM 877 O O . LEU A 1 116 ? -4.398 0.414 11.642 1.00 90.06 116 LEU A O 1
ATOM 881 N N . THR A 1 117 ? -2.149 0.385 11.477 1.00 88.75 117 THR A N 1
ATOM 882 C CA . THR A 1 117 ? -1.886 0.021 12.877 1.00 88.75 117 THR A CA 1
ATOM 883 C C . THR A 1 117 ? -2.479 1.052 13.828 1.00 88.75 117 THR A C 1
ATOM 885 O O . THR A 1 117 ? -3.318 0.698 14.653 1.00 88.75 117 THR A O 1
ATOM 888 N N . ALA A 1 118 ? -2.137 2.332 13.651 1.00 87.44 118 ALA A N 1
ATOM 889 C CA . ALA A 1 118 ? -2.636 3.413 14.499 1.00 87.44 118 ALA A CA 1
ATOM 890 C C . ALA A 1 118 ? -4.170 3.476 14.500 1.00 87.44 118 ALA A C 1
ATOM 892 O O . ALA A 1 118 ? -4.801 3.702 15.533 1.00 87.44 118 ALA A O 1
ATOM 893 N N . ARG A 1 119 ? -4.797 3.231 13.344 1.00 86.69 119 ARG A N 1
ATOM 894 C CA . ARG A 1 119 ? -6.254 3.202 13.244 1.00 86.69 119 ARG A CA 1
ATOM 895 C C . ARG A 1 119 ? -6.863 2.025 14.001 1.00 86.69 119 ARG A C 1
ATOM 897 O O . ARG A 1 119 ? -7.822 2.239 14.736 1.00 86.69 119 ARG A O 1
ATOM 904 N N . VAL A 1 120 ? -6.351 0.812 13.821 1.00 86.62 120 VAL A N 1
ATOM 905 C CA . VAL A 1 120 ? -6.886 -0.382 14.494 1.00 86.62 120 VAL A CA 1
ATOM 906 C C . VAL A 1 120 ? -6.700 -0.286 16.007 1.00 86.62 120 VAL A C 1
ATOM 908 O O . VAL A 1 120 ? -7.641 -0.560 16.744 1.00 86.62 120 VAL A O 1
ATOM 911 N N . GLU A 1 121 ? -5.553 0.201 16.478 1.00 85.81 121 GLU A N 1
ATOM 912 C CA . GLU A 1 121 ? -5.326 0.463 17.905 1.00 85.81 121 GLU A CA 1
ATOM 913 C C . GLU A 1 121 ? -6.311 1.500 18.460 1.00 85.81 121 GLU A C 1
ATOM 915 O O . GLU A 1 121 ? -6.876 1.301 19.535 1.00 85.81 121 GLU A O 1
ATOM 920 N N . SER A 1 122 ? -6.593 2.567 17.704 1.00 82.00 122 SER A N 1
ATOM 921 C CA . SER A 1 122 ? -7.572 3.582 18.112 1.00 82.00 122 SER A CA 1
ATOM 922 C C . SER A 1 122 ? -9.003 3.041 18.205 1.00 82.00 122 SER A C 1
ATOM 924 O O . SER A 1 122 ? -9.767 3.481 19.061 1.00 82.00 122 SER A O 1
ATOM 926 N N . LEU A 1 123 ? -9.368 2.093 17.335 1.00 81.44 123 LEU A N 1
ATOM 927 C CA . LEU A 1 123 ? -10.681 1.446 17.344 1.00 81.44 123 LEU A CA 1
ATOM 928 C C . LEU A 1 123 ? -10.791 0.477 18.519 1.00 81.44 123 LEU A C 1
ATOM 930 O O . LEU A 1 123 ? -11.729 0.586 19.297 1.00 81.44 123 LEU A O 1
ATOM 934 N N . ASN A 1 124 ? -9.776 -0.363 18.730 1.00 79.56 124 ASN A N 1
ATOM 935 C CA . ASN A 1 124 ? -9.729 -1.274 19.873 1.00 79.56 124 ASN A CA 1
ATOM 936 C C . ASN A 1 124 ? -9.798 -0.524 21.215 1.00 79.56 124 ASN A C 1
ATOM 938 O O . ASN A 1 124 ? -10.454 -0.983 22.146 1.00 79.56 124 ASN A O 1
ATOM 942 N N . ALA A 1 125 ? -9.143 0.637 21.325 1.00 76.38 125 ALA A N 1
ATOM 943 C CA . ALA A 1 125 ? -9.205 1.463 22.530 1.00 76.38 125 ALA A CA 1
ATOM 944 C C . ALA A 1 125 ? -10.611 2.037 22.784 1.00 76.38 125 ALA A C 1
ATOM 946 O O . ALA A 1 125 ? -11.049 2.100 23.934 1.00 76.38 125 ALA A O 1
ATOM 947 N N . LYS A 1 126 ? -11.328 2.435 21.723 1.00 74.56 126 LYS A N 1
ATOM 948 C CA . LYS A 1 126 ? -12.720 2.901 21.821 1.00 74.56 126 LYS A CA 1
ATOM 949 C C . LYS A 1 126 ? -13.667 1.771 22.206 1.00 74.56 126 LYS A C 1
ATOM 951 O O . LYS A 1 126 ? -14.408 1.938 23.169 1.00 74.56 126 LYS A O 1
ATOM 956 N N . ASP A 1 127 ? -13.570 0.626 21.535 1.00 76.12 127 ASP A N 1
ATOM 957 C CA . ASP A 1 127 ? -14.395 -0.552 21.823 1.00 76.12 127 ASP A CA 1
ATOM 958 C C . ASP A 1 127 ? -14.216 -1.009 23.278 1.00 76.12 127 ASP A C 1
ATOM 960 O O . ASP A 1 127 ? -15.192 -1.274 23.977 1.00 76.12 127 ASP A O 1
ATOM 964 N N . LEU A 1 128 ? -12.977 -1.028 23.785 1.00 72.31 128 LEU A N 1
ATOM 965 C CA . LEU A 1 128 ? -12.701 -1.365 25.183 1.00 72.31 128 LEU A CA 1
ATOM 966 C C . LEU A 1 128 ? -13.348 -0.366 26.156 1.00 72.31 128 LEU A C 1
ATOM 968 O O . LEU A 1 128 ? -13.922 -0.774 27.166 1.00 72.31 128 LEU A O 1
ATOM 972 N N . SER A 1 129 ? -13.265 0.934 25.862 1.00 75.69 129 SER A N 1
ATOM 973 C CA . SER A 1 129 ? -13.876 1.978 26.692 1.00 75.69 129 SER A CA 1
ATOM 974 C C . SER A 1 129 ? -15.403 1.881 26.708 1.00 75.69 129 SER A C 1
ATOM 976 O O . SER A 1 129 ? -16.010 2.047 27.766 1.00 75.69 129 SER A O 1
ATOM 978 N N . GLU A 1 130 ? -16.025 1.615 25.560 1.00 79.25 130 GLU A N 1
ATOM 979 C CA . GLU A 1 130 ? -17.476 1.432 25.453 1.00 79.25 130 GLU A CA 1
ATOM 980 C C . GLU A 1 130 ? -17.933 0.173 26.192 1.00 79.25 130 GLU A C 1
ATOM 982 O O . GLU A 1 130 ? -18.893 0.232 26.962 1.00 79.25 130 GLU A O 1
ATOM 987 N N . MET A 1 131 ? -17.199 -0.936 26.060 1.00 68.06 131 MET A N 1
ATOM 988 C CA . MET A 1 131 ? -17.480 -2.154 26.819 1.00 68.06 131 MET A CA 1
ATOM 989 C C . MET A 1 131 ? -17.420 -1.907 28.329 1.00 68.06 131 MET A C 1
ATOM 991 O O . MET A 1 131 ? -18.334 -2.306 29.044 1.00 68.06 131 MET A O 1
ATOM 995 N N . ILE A 1 132 ? -16.385 -1.229 28.837 1.00 78.19 132 ILE A N 1
ATOM 996 C CA . ILE A 1 132 ? -16.280 -0.914 30.272 1.00 78.19 132 ILE A CA 1
ATOM 997 C C . ILE A 1 132 ? -17.476 -0.073 30.734 1.00 78.19 132 ILE A C 1
ATOM 999 O O . ILE A 1 132 ? -18.059 -0.375 31.775 1.00 78.19 132 ILE A O 1
ATOM 1003 N N . ALA A 1 133 ? -17.877 0.939 29.960 1.00 82.12 133 ALA A N 1
ATOM 1004 C CA . ALA A 1 133 ? -19.031 1.772 30.289 1.00 82.12 133 ALA A CA 1
ATOM 1005 C C . ALA A 1 133 ? -20.338 0.959 30.354 1.00 82.12 133 ALA A C 1
ATOM 1007 O O . ALA A 1 133 ? -21.112 1.114 31.300 1.00 82.12 133 ALA A O 1
ATOM 1008 N N . GLU A 1 134 ? -20.558 0.041 29.410 1.00 80.50 134 GLU A N 1
ATOM 1009 C CA . GLU A 1 134 ? -21.728 -0.844 29.418 1.00 80.50 134 GLU A CA 1
ATOM 1010 C C . GLU A 1 134 ? -21.715 -1.802 30.623 1.00 80.50 134 GLU A C 1
ATOM 1012 O O . GLU A 1 134 ? -22.746 -2.025 31.262 1.00 80.50 134 GLU A O 1
ATOM 1017 N N . TYR A 1 135 ? -20.547 -2.344 30.984 1.00 69.88 135 TYR A N 1
ATOM 1018 C CA . TYR A 1 135 ? -20.393 -3.189 32.171 1.00 69.88 135 TYR A CA 1
ATOM 1019 C C . TYR A 1 135 ? -20.693 -2.426 33.465 1.00 69.88 135 TYR A C 1
ATOM 1021 O O . TYR A 1 135 ? -21.410 -2.952 34.316 1.00 69.88 135 TYR A O 1
ATOM 1029 N N . VAL A 1 136 ? -20.204 -1.191 33.602 1.00 84.19 136 VAL A N 1
ATOM 1030 C CA . VAL A 1 136 ? -20.506 -0.325 34.755 1.00 84.19 136 VAL A CA 1
ATOM 1031 C C . VAL A 1 136 ? -22.011 -0.071 34.852 1.00 84.19 136 VAL A C 1
ATOM 1033 O O . VAL A 1 136 ? -22.603 -0.290 35.905 1.00 84.19 136 VAL A O 1
ATOM 1036 N N . GLN A 1 137 ? -22.663 0.263 33.737 1.00 83.19 137 GLN A N 1
ATOM 1037 C CA . GLN A 1 137 ? -24.109 0.488 33.715 1.00 83.19 137 GLN A CA 1
ATOM 1038 C C . GLN A 1 137 ? -24.912 -0.771 34.091 1.00 83.19 137 GLN A C 1
ATOM 1040 O O . GLN A 1 137 ? -25.935 -0.690 34.776 1.00 83.19 137 GLN A O 1
ATOM 1045 N N . ARG A 1 138 ? -24.457 -1.960 33.670 1.00 79.50 138 ARG A N 1
ATOM 1046 C CA . ARG A 1 138 ? -25.071 -3.234 34.079 1.00 79.50 138 ARG A CA 1
ATOM 1047 C C . ARG A 1 138 ? -24.889 -3.503 35.570 1.00 79.50 138 ARG A C 1
ATOM 1049 O O . ARG A 1 138 ? -25.825 -4.004 36.190 1.00 79.50 138 ARG A O 1
ATOM 1056 N N . ILE A 1 139 ? -23.729 -3.175 36.1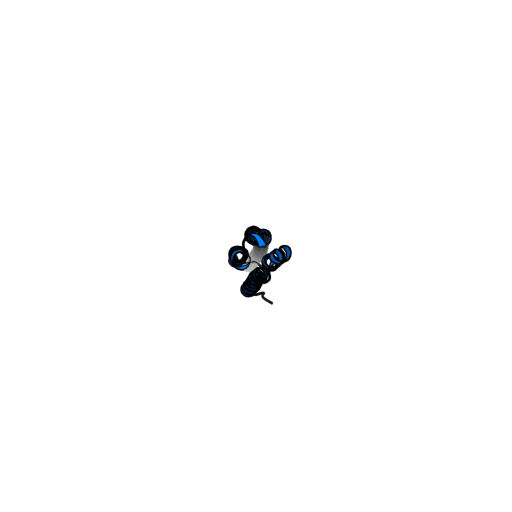40 1.00 79.25 139 ILE A N 1
ATOM 1057 C CA . ILE A 1 139 ? -23.466 -3.309 37.579 1.00 79.25 139 ILE A CA 1
ATOM 1058 C C . ILE A 1 139 ? -24.410 -2.405 38.373 1.00 79.25 139 ILE A C 1
ATOM 1060 O O . ILE A 1 139 ? -25.088 -2.909 39.265 1.00 79.25 139 ILE A O 1
ATOM 1064 N N . ASP A 1 140 ? -24.551 -1.133 37.998 1.00 80.81 140 ASP A N 1
ATOM 1065 C CA . ASP A 1 140 ? -25.480 -0.204 38.659 1.00 80.81 140 ASP A CA 1
ATOM 1066 C C . ASP A 1 140 ? -26.927 -0.716 38.605 1.00 80.81 140 ASP A C 1
ATOM 1068 O O . ASP A 1 140 ? -27.659 -0.690 39.597 1.00 80.81 140 ASP A O 1
ATOM 1072 N N . GLY A 1 141 ? -27.334 -1.277 37.462 1.00 78.31 141 GLY A N 1
ATOM 1073 C CA . GLY A 1 141 ? -28.648 -1.901 37.309 1.00 78.31 141 GLY A CA 1
ATOM 1074 C C . GLY A 1 141 ? -28.851 -3.147 38.181 1.00 78.31 141 GLY A C 1
ATOM 1075 O O . GLY A 1 141 ? -29.968 -3.400 38.634 1.00 78.31 141 GLY A O 1
ATOM 1076 N N . ILE A 1 142 ? -27.803 -3.938 38.426 1.00 77.12 142 ILE A N 1
ATOM 1077 C CA . ILE A 1 142 ? -27.857 -5.094 39.333 1.00 77.12 142 ILE A CA 1
ATOM 1078 C C . ILE A 1 142 ? -27.928 -4.619 40.784 1.00 77.12 142 ILE A C 1
ATOM 1080 O O . ILE A 1 142 ? -28.785 -5.104 41.519 1.00 77.12 142 ILE A O 1
ATOM 1084 N N . VAL A 1 143 ? -27.091 -3.658 41.182 1.00 76.75 143 VAL A N 1
ATOM 1085 C CA . VAL A 1 143 ? -27.087 -3.090 42.540 1.00 76.75 143 VAL A CA 1
ATOM 1086 C C . VAL A 1 143 ? -28.459 -2.509 42.874 1.00 76.75 143 VAL A C 1
ATOM 1088 O O . VAL A 1 143 ? -29.047 -2.891 43.880 1.00 76.75 143 VAL A O 1
ATOM 1091 N N . SER A 1 144 ? -29.042 -1.714 41.974 1.00 82.31 144 SER A N 1
ATOM 1092 C CA . SER A 1 144 ? -30.385 -1.152 42.160 1.00 82.31 144 SER A CA 1
ATOM 1093 C C . SER A 1 144 ? -31.472 -2.229 42.323 1.00 82.31 144 SER A C 1
ATOM 1095 O O . SER A 1 144 ? -32.356 -2.113 43.172 1.00 82.31 144 SER A O 1
ATOM 1097 N N . LYS A 1 145 ? -31.402 -3.328 41.558 1.00 73.62 145 LYS A N 1
ATOM 1098 C CA . LYS A 1 145 ? -32.337 -4.460 41.703 1.00 73.62 145 LYS A CA 1
ATOM 1099 C C . LYS A 1 145 ? -32.142 -5.221 43.014 1.00 73.62 145 LYS A C 1
ATOM 1101 O O . LYS A 1 145 ? -33.120 -5.716 43.578 1.00 73.62 145 LYS A O 1
ATOM 1106 N N . VAL A 1 146 ? -30.904 -5.331 43.491 1.00 75.94 146 VAL A N 1
ATOM 1107 C CA . VAL A 1 146 ? -30.581 -5.943 44.785 1.00 75.94 146 VAL A CA 1
ATOM 1108 C C . VAL A 1 146 ? -31.102 -5.075 45.927 1.00 75.94 146 VAL A C 1
ATOM 1110 O O . VAL A 1 146 ? -31.758 -5.607 46.816 1.00 75.94 146 VAL A O 1
ATOM 1113 N N . GLU A 1 147 ? -30.913 -3.758 45.873 1.00 74.19 147 GLU A N 1
ATOM 1114 C CA . GLU A 1 147 ? -31.463 -2.814 46.855 1.00 74.19 147 GLU A CA 1
ATOM 1115 C C . GLU A 1 147 ? -32.995 -2.878 46.906 1.00 74.19 147 GLU A C 1
ATOM 1117 O O . GLU A 1 147 ? -33.577 -3.004 47.983 1.00 74.19 147 GLU A O 1
ATOM 1122 N N . ALA A 1 148 ? -33.662 -2.899 45.749 1.00 74.88 148 ALA A N 1
ATOM 1123 C CA . ALA A 1 148 ? -35.116 -3.058 45.676 1.00 74.88 148 ALA A CA 1
ATOM 1124 C C . ALA A 1 148 ? -35.598 -4.410 46.243 1.00 74.88 148 ALA A C 1
ATOM 1126 O O . ALA A 1 148 ? -36.648 -4.489 46.889 1.00 74.88 148 ALA A O 1
ATOM 1127 N N . SER A 1 149 ? -34.824 -5.479 46.030 1.00 62.06 149 SER A N 1
ATOM 1128 C CA . SER A 1 149 ? -35.114 -6.805 46.587 1.00 62.06 149 SER A CA 1
ATOM 1129 C C . SER A 1 149 ? -34.901 -6.844 48.103 1.00 62.06 149 SER A C 1
ATOM 1131 O O . SER A 1 149 ? -35.722 -7.421 48.813 1.00 62.06 149 SER A O 1
ATOM 1133 N N . ALA A 1 150 ? -33.852 -6.195 48.611 1.00 67.75 150 ALA A N 1
ATOM 1134 C CA . ALA A 1 150 ? -33.587 -6.061 50.041 1.00 67.75 150 ALA A CA 1
ATOM 1135 C C . ALA A 1 150 ? -34.698 -5.267 50.746 1.00 67.75 150 ALA A C 1
ATOM 1137 O O . ALA A 1 150 ? -35.225 -5.729 51.754 1.00 67.75 150 ALA A O 1
ATOM 1138 N N . ALA A 1 151 ? -35.138 -4.149 50.162 1.00 75.06 151 ALA A N 1
ATOM 1139 C CA . ALA A 1 151 ? -36.260 -3.364 50.681 1.00 75.06 151 ALA A CA 1
ATOM 1140 C C . ALA A 1 151 ? -37.572 -4.170 50.705 1.00 75.06 151 ALA A C 1
ATOM 1142 O O . ALA A 1 151 ? -38.338 -4.112 51.667 1.00 75.06 151 ALA A O 1
ATOM 1143 N N . SER A 1 152 ? -37.814 -4.982 49.671 1.00 72.50 152 SER A N 1
ATOM 1144 C CA . SER A 1 152 ? -38.972 -5.884 49.625 1.00 72.50 152 SER A CA 1
ATOM 1145 C C . SER A 1 152 ? -38.896 -6.974 50.702 1.00 72.50 152 SER A C 1
ATOM 1147 O O . SER A 1 152 ? -39.913 -7.319 51.301 1.00 72.50 152 SER A O 1
ATOM 1149 N N . PHE A 1 153 ? -37.699 -7.502 50.976 1.00 69.06 153 PHE A N 1
ATOM 1150 C CA . PHE A 1 153 ? -37.466 -8.500 52.021 1.00 69.06 153 PHE A CA 1
ATOM 1151 C C . PHE A 1 153 ? -37.666 -7.919 53.425 1.00 69.06 153 PHE A C 1
ATOM 1153 O O . PHE A 1 153 ? -38.267 -8.562 54.283 1.00 69.06 153 PHE A O 1
ATOM 1160 N N . GLU A 1 154 ? -37.219 -6.685 53.647 1.00 76.06 154 GLU A N 1
ATOM 1161 C CA . GLU A 1 154 ? -37.421 -5.965 54.903 1.00 76.06 154 GLU A CA 1
ATOM 1162 C C . GLU A 1 154 ? -38.909 -5.705 55.172 1.00 76.06 154 GLU A C 1
ATOM 1164 O O . GLU A 1 154 ? -39.394 -5.998 56.266 1.00 76.06 154 GLU A O 1
ATOM 1169 N N . GLY A 1 155 ? -39.670 -5.295 54.151 1.00 78.62 155 GLY A N 1
ATOM 1170 C CA . GLY A 1 155 ? -41.128 -5.174 54.251 1.00 78.62 155 GLY A CA 1
ATOM 1171 C C . GLY A 1 155 ? -41.828 -6.507 54.552 1.00 78.62 155 GLY A C 1
ATOM 1172 O O . GLY A 1 155 ? -42.763 -6.560 55.354 1.00 78.62 155 GLY A O 1
ATOM 1173 N N . LEU A 1 156 ? -41.353 -7.610 53.966 1.00 75.31 156 LEU A N 1
ATOM 1174 C CA . LEU A 1 156 ? -41.900 -8.947 54.216 1.00 75.31 156 LEU A CA 1
ATOM 1175 C C . LEU A 1 156 ? -41.594 -9.431 55.644 1.00 75.31 156 LEU A C 1
ATOM 1177 O O . LEU A 1 156 ? -42.464 -9.998 56.304 1.00 75.31 156 LEU A O 1
ATOM 1181 N N . SER A 1 157 ? -40.386 -9.152 56.139 1.00 76.19 157 SER A N 1
ATOM 1182 C CA . SER A 1 157 ? -39.964 -9.425 57.517 1.00 76.19 157 SER A CA 1
ATOM 1183 C C . SER A 1 157 ? -40.820 -8.669 58.540 1.00 76.19 157 SER A C 1
ATOM 1185 O O . SER A 1 157 ? -41.335 -9.280 59.478 1.00 76.19 157 SER A O 1
ATOM 1187 N N . GLN A 1 158 ? -41.054 -7.369 58.326 1.00 82.25 158 GLN A N 1
ATOM 1188 C CA . GLN A 1 158 ? -41.924 -6.560 59.189 1.00 82.25 158 GLN A CA 1
ATOM 1189 C C . GLN A 1 158 ? -43.359 -7.098 59.217 1.00 82.25 158 GLN A C 1
ATOM 1191 O O . GLN A 1 158 ? -43.929 -7.272 60.294 1.00 82.25 158 GLN A O 1
ATOM 1196 N N . SER A 1 159 ? -43.914 -7.460 58.055 1.00 81.06 159 SER A N 1
ATOM 1197 C CA . SER A 1 159 ? -45.253 -8.057 57.975 1.00 81.06 159 SER A CA 1
ATOM 1198 C C . SER A 1 159 ? -45.347 -9.399 58.712 1.00 81.06 159 SER A C 1
ATOM 1200 O O . SER A 1 159 ? -46.349 -9.677 59.375 1.00 81.06 159 SER A O 1
ATOM 1202 N N . LEU A 1 160 ? -44.307 -10.236 58.634 1.00 81.19 160 LEU A N 1
ATOM 1203 C CA . LEU A 1 160 ? -44.240 -11.487 59.393 1.00 81.19 160 LEU A CA 1
ATOM 1204 C C . LEU A 1 160 ? -44.156 -11.235 60.901 1.00 81.19 160 LEU A C 1
ATOM 1206 O O . LEU A 1 160 ? -44.834 -11.929 61.660 1.00 81.19 160 LEU A O 1
ATOM 1210 N N . GLN A 1 161 ? -43.381 -10.243 61.345 1.00 82.06 161 GLN A N 1
ATOM 1211 C CA . GLN A 1 161 ? -43.324 -9.845 62.753 1.00 82.06 161 GLN A CA 1
ATOM 1212 C C . GLN A 1 161 ? -44.680 -9.359 63.269 1.00 82.06 161 GLN A C 1
ATOM 1214 O O . GLN A 1 161 ? -45.120 -9.828 64.317 1.00 82.06 161 GLN A O 1
ATOM 1219 N N . GLU A 1 162 ? -45.366 -8.483 62.533 1.00 85.19 162 GLU A N 1
ATOM 1220 C CA . GLU A 1 162 ? -46.707 -8.006 62.895 1.00 85.19 162 GLU A CA 1
ATOM 1221 C C . GLU A 1 162 ? -47.720 -9.146 62.972 1.00 85.19 162 GLU A C 1
ATOM 1223 O O . GLU A 1 162 ? -48.433 -9.266 63.966 1.00 85.19 162 GLU A O 1
ATOM 1228 N N . ARG A 1 163 ? -47.754 -10.036 61.972 1.00 83.62 163 ARG A N 1
ATOM 1229 C CA . ARG A 1 163 ? -48.655 -11.199 61.987 1.00 83.62 163 ARG A CA 1
ATOM 1230 C C . ARG A 1 163 ? -48.349 -12.151 63.136 1.00 83.62 163 ARG A C 1
ATOM 1232 O O . ARG A 1 163 ? -49.274 -12.644 63.769 1.00 83.62 163 ARG A O 1
ATOM 1239 N N . THR A 1 164 ? -47.073 -12.397 63.420 1.00 80.94 164 THR A N 1
ATOM 1240 C CA . THR A 1 164 ? -46.667 -13.244 64.550 1.00 80.94 164 THR A CA 1
ATOM 1241 C C . THR A 1 164 ? -47.111 -12.619 65.868 1.00 80.94 164 THR A C 1
ATOM 1243 O O . THR A 1 164 ? -47.649 -13.315 66.720 1.00 80.94 164 THR A O 1
ATOM 1246 N N . ARG A 1 165 ? -46.950 -11.301 66.019 1.00 79.81 165 ARG A N 1
ATOM 1247 C CA . ARG A 1 165 ? -47.370 -10.561 67.212 1.00 79.81 165 ARG A CA 1
ATOM 1248 C C . ARG A 1 165 ? -48.886 -10.584 67.400 1.00 79.81 165 ARG A C 1
ATOM 1250 O O . ARG A 1 165 ? -49.333 -10.877 68.499 1.00 79.81 165 ARG A O 1
ATOM 1257 N N . ALA A 1 166 ? -49.649 -10.385 66.326 1.00 78.12 166 ALA A N 1
ATOM 1258 C CA . ALA A 1 166 ? -51.108 -10.461 66.347 1.00 78.12 166 ALA A CA 1
ATOM 1259 C C . ALA A 1 166 ? -51.618 -11.864 66.720 1.00 78.12 166 ALA A C 1
ATOM 1261 O O . ALA A 1 166 ? -52.545 -11.991 67.513 1.00 78.12 166 ALA A O 1
ATOM 1262 N N . VAL A 1 167 ? -50.995 -12.926 66.193 1.00 81.06 167 VAL A N 1
ATOM 1263 C CA . VAL A 1 167 ? -51.339 -14.310 66.566 1.00 81.06 167 VAL A CA 1
ATOM 1264 C C . VAL A 1 167 ? -51.006 -14.574 68.034 1.00 81.06 167 VAL A C 1
ATOM 1266 O O . VAL A 1 167 ? -51.831 -15.133 68.755 1.00 81.06 167 VAL A O 1
ATOM 1269 N N . VAL A 1 168 ? -49.831 -14.139 68.493 1.00 76.75 168 VAL A N 1
ATOM 1270 C CA . VAL A 1 168 ? -49.411 -14.273 69.892 1.00 76.75 168 VAL A CA 1
ATOM 1271 C C . VAL A 1 168 ? -50.386 -13.549 70.822 1.00 76.75 168 VAL A C 1
ATOM 1273 O O . VAL A 1 168 ? -50.892 -14.181 71.740 1.00 76.75 168 VAL A O 1
ATOM 1276 N N . GLU A 1 169 ? -50.724 -12.285 70.563 1.00 73.06 169 GLU A N 1
ATOM 1277 C CA . GLU A 1 169 ? -51.698 -11.527 71.367 1.00 73.06 169 GLU A CA 1
ATOM 1278 C C . GLU A 1 169 ? -53.080 -12.196 71.379 1.00 73.06 169 GLU A C 1
ATOM 1280 O O . GLU A 1 169 ? -53.645 -12.382 72.451 1.00 73.06 169 GLU A O 1
ATOM 1285 N N . SER A 1 170 ? -53.570 -12.688 70.235 1.00 74.19 170 SER A N 1
ATOM 1286 C CA . SER A 1 170 ? -54.853 -13.410 70.178 1.00 74.19 170 SER A CA 1
ATOM 1287 C C . SER A 1 170 ? -54.862 -14.754 70.919 1.00 74.19 170 SER A C 1
ATOM 1289 O O . SER A 1 170 ? -55.927 -15.261 71.246 1.00 74.19 170 SER A O 1
ATOM 1291 N N . THR A 1 171 ? -53.690 -15.335 71.194 1.00 66.00 171 THR A N 1
ATOM 1292 C CA . THR A 1 171 ? -53.558 -16.603 71.937 1.00 66.00 171 THR A CA 1
ATOM 1293 C C . THR A 1 171 ? -53.508 -16.377 73.456 1.00 66.00 171 THR A C 1
ATOM 1295 O O . THR A 1 171 ? -53.687 -17.320 74.217 1.00 66.00 171 THR A O 1
ATOM 1298 N N . PHE A 1 172 ? -53.255 -15.145 73.916 1.00 60.53 172 PHE A N 1
ATOM 1299 C CA . PHE A 1 172 ? -53.175 -14.793 75.341 1.00 60.53 172 PHE A CA 1
ATOM 1300 C C . PHE A 1 172 ? -54.439 -14.083 75.877 1.00 60.53 172 PHE A C 1
ATOM 1302 O O . PHE A 1 172 ? -54.477 -13.757 77.062 1.00 60.53 172 PHE A O 1
ATOM 1309 N N . GLU A 1 173 ? -55.452 -13.841 75.034 1.00 54.16 173 GLU A N 1
ATOM 1310 C CA . GLU A 1 173 ? -56.762 -13.275 75.422 1.00 54.16 173 GLU A CA 1
ATOM 1311 C C . GLU A 1 173 ? -57.881 -14.331 75.622 1.00 54.16 173 GLU A C 1
ATOM 1313 O O . GLU A 1 173 ? -59.005 -13.955 75.961 1.00 54.16 173 GLU A O 1
ATOM 1318 N N . GLU A 1 174 ? -57.587 -15.631 75.472 1.00 45.16 174 GLU A N 1
ATOM 1319 C CA . GLU A 1 174 ? -58.425 -16.756 75.959 1.00 45.16 174 GLU A CA 1
ATOM 1320 C C . GLU A 1 174 ? -57.993 -17.223 77.358 1.00 45.16 174 GLU A C 1
ATOM 1322 O O . GLU A 1 174 ? -58.894 -17.537 78.175 1.00 45.16 174 GLU A O 1
#

Organism: NCBI:txid242163